Protein AF-A0A7G1I9A7-F1 (afdb_monomer)

Secondary structure (DSSP, 8-state):
-HHHHHHHHHHHHHHHHHH-HHHHHH-SHHHHHHHHHHHHHHHT-SSB-----THHHHHHHHHHHH-GGGB--

Sequence (73 aa):
MARIEEETRQFVSRCVAKMGKEFLANVGTVNVAKDLDAIRAALGDDKLTYLGYSYGTRIGSAYAEAYPSGCAR

Mean predicted aligned error: 3.35 Å

Structure (mmCIF, N/CA/C/O backbone):
data_AF-A0A7G1I9A7-F1
#
_entry.id   AF-A0A7G1I9A7-F1
#
loop_
_atom_site.group_PDB
_atom_site.id
_atom_site.type_symbol
_atom_site.label_atom_id
_atom_site.label_alt_id
_atom_site.label_comp_id
_atom_site.label_asym_id
_atom_site.label_entity_id
_atom_site.label_seq_id
_atom_site.pdbx_PDB_ins_code
_atom_site.Cartn_x
_atom_site.Cartn_y
_atom_site.Cartn_z
_atom_site.occupancy
_atom_site.B_iso_or_equiv
_atom_site.auth_seq_id
_atom_site.auth_comp_id
_atom_site.auth_asym_id
_atom_site.auth_atom_id
_atom_site.pdbx_PDB_model_num
ATOM 1 N N . MET A 1 1 ? 18.744 10.396 -24.411 1.00 66.69 1 MET A N 1
ATOM 2 C CA . MET A 1 1 ? 17.321 10.007 -24.496 1.00 66.69 1 MET A CA 1
ATOM 3 C C . MET A 1 1 ? 17.179 8.527 -24.849 1.00 66.69 1 MET A C 1
ATOM 5 O O . MET A 1 1 ? 16.854 7.771 -23.947 1.00 66.69 1 MET A O 1
ATOM 9 N N . ALA A 1 2 ? 17.580 8.071 -26.045 1.00 87.56 2 ALA A N 1
ATOM 10 C CA . ALA A 1 2 ? 17.439 6.662 -26.469 1.00 87.56 2 ALA A CA 1
ATOM 11 C C . ALA A 1 2 ? 18.013 5.602 -25.498 1.00 87.56 2 ALA A C 1
ATOM 13 O O . ALA A 1 2 ? 17.377 4.583 -25.252 1.00 87.56 2 ALA A O 1
ATOM 14 N N . ARG A 1 3 ? 19.184 5.852 -24.893 1.00 93.00 3 ARG A N 1
ATOM 15 C CA . ARG 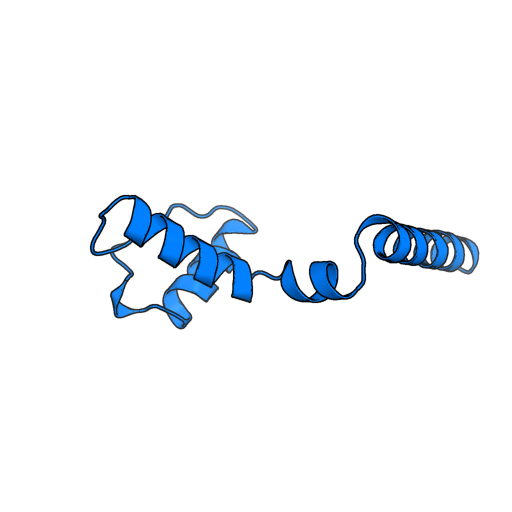A 1 3 ? 19.794 4.926 -23.920 1.00 93.00 3 ARG A CA 1
ATOM 16 C C . ARG A 1 3 ? 18.943 4.721 -22.657 1.00 93.00 3 ARG A C 1
ATOM 18 O O . ARG A 1 3 ? 18.809 3.593 -22.204 1.00 93.00 3 ARG A O 1
ATOM 25 N N . ILE A 1 4 ? 18.366 5.793 -22.111 1.00 95.56 4 ILE A N 1
ATOM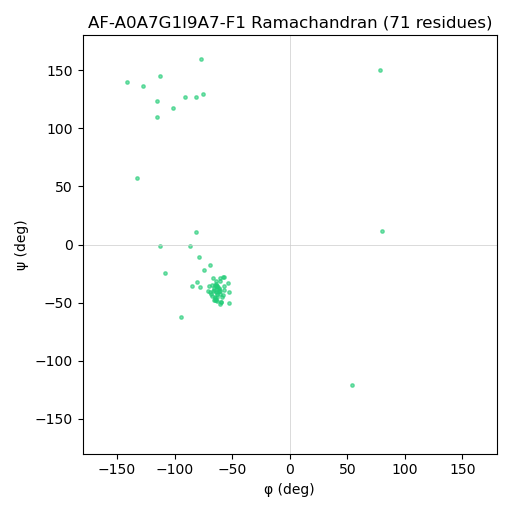 26 C CA . ILE A 1 4 ? 17.539 5.726 -20.891 1.00 95.56 4 ILE A CA 1
ATOM 27 C C . ILE A 1 4 ? 16.258 4.934 -21.173 1.00 95.56 4 ILE A C 1
ATOM 29 O O . ILE A 1 4 ? 15.831 4.118 -20.357 1.00 95.56 4 ILE A O 1
ATOM 33 N N . GLU A 1 5 ? 15.657 5.138 -22.346 1.00 96.88 5 GLU A N 1
ATOM 34 C CA . GLU A 1 5 ? 14.472 4.383 -22.754 1.00 96.88 5 GLU A CA 1
ATOM 35 C C . GLU A 1 5 ? 14.756 2.886 -22.912 1.00 96.88 5 GLU A C 1
ATOM 37 O O . GLU A 1 5 ? 13.942 2.064 -22.494 1.00 96.88 5 GLU A O 1
ATOM 42 N N . GLU A 1 6 ? 15.907 2.524 -23.482 1.00 97.50 6 GLU A N 1
ATOM 43 C CA . GLU A 1 6 ? 16.311 1.125 -23.636 1.00 97.50 6 GLU A CA 1
ATOM 44 C C . GLU A 1 6 ? 16.555 0.455 -22.278 1.00 97.50 6 GLU A C 1
ATOM 46 O O . GLU A 1 6 ? 15.990 -0.602 -21.990 1.00 97.50 6 GLU A O 1
ATOM 51 N N . GLU A 1 7 ? 17.304 1.112 -21.390 1.00 97.94 7 GLU A N 1
ATOM 52 C CA . GLU A 1 7 ? 17.520 0.635 -20.019 1.00 97.94 7 GLU A CA 1
ATOM 53 C C . GLU A 1 7 ? 16.181 0.449 -19.271 1.00 97.94 7 GLU A C 1
ATOM 55 O O . GLU A 1 7 ? 15.988 -0.554 -18.575 1.00 97.94 7 GLU A O 1
ATOM 60 N N . THR A 1 8 ? 15.215 1.355 -19.479 1.00 98.12 8 THR A N 1
ATOM 61 C CA . THR A 1 8 ? 13.865 1.273 -18.894 1.00 98.12 8 THR A CA 1
ATOM 62 C C . THR A 1 8 ? 13.058 0.101 -19.464 1.00 98.12 8 THR A C 1
ATOM 64 O O . THR A 1 8 ? 12.444 -0.645 -18.700 1.00 98.12 8 THR A O 1
ATOM 67 N N . ARG A 1 9 ? 13.079 -0.128 -20.786 1.00 97.94 9 ARG A N 1
ATOM 68 C CA . ARG A 1 9 ? 12.392 -1.272 -21.422 1.00 97.94 9 ARG A CA 1
ATOM 69 C C . ARG A 1 9 ? 12.929 -2.606 -20.914 1.00 97.94 9 ARG A C 1
ATOM 71 O O . ARG A 1 9 ? 12.152 -3.513 -20.594 1.00 97.94 9 ARG A O 1
ATOM 78 N N . GLN A 1 10 ? 1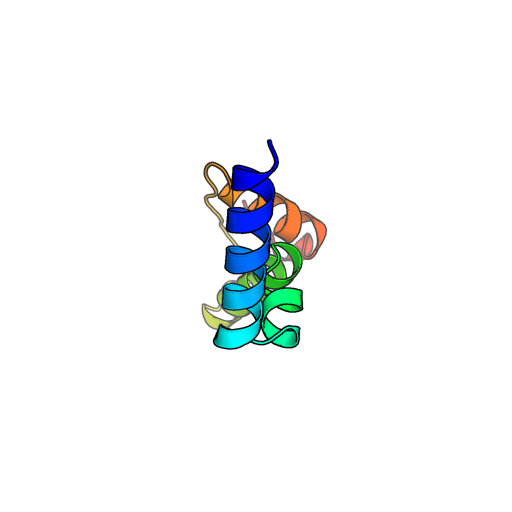4.247 -2.718 -20.785 1.00 98.31 10 GLN A N 1
ATOM 79 C CA . GLN A 1 10 ? 14.880 -3.911 -20.233 1.00 98.31 10 GLN A CA 1
ATOM 80 C C . GLN A 1 10 ? 14.531 -4.097 -18.755 1.00 98.31 10 GLN A C 1
ATOM 82 O O . GLN A 1 10 ? 14.276 -5.220 -18.320 1.00 98.31 10 GLN A O 1
ATOM 87 N N . PHE A 1 11 ? 14.478 -3.013 -17.978 1.00 98.38 11 PHE A N 1
ATOM 88 C CA . PHE A 1 11 ? 14.049 -3.062 -16.583 1.00 98.38 11 PHE A CA 1
ATOM 89 C C . PHE A 1 11 ? 12.609 -3.573 -16.441 1.00 98.38 11 PHE A C 1
ATOM 91 O O . PHE A 1 11 ? 12.388 -4.550 -15.725 1.00 98.38 11 PHE A O 1
ATOM 98 N N . VAL A 1 12 ? 11.656 -3.000 -17.184 1.00 98.44 12 VAL A N 1
ATOM 99 C CA . VAL A 1 12 ? 10.250 -3.447 -17.188 1.00 98.44 12 VAL A CA 1
ATOM 100 C C . VAL A 1 12 ? 10.138 -4.919 -17.592 1.00 98.44 12 VAL A C 1
ATOM 102 O O . VAL A 1 12 ? 9.436 -5.690 -16.936 1.00 98.44 12 VAL A O 1
ATOM 105 N N . SER A 1 13 ? 10.879 -5.341 -18.619 1.00 98.38 13 SER A N 1
ATOM 106 C CA . SER A 1 13 ? 10.895 -6.741 -19.064 1.00 98.38 13 SER A CA 1
ATOM 107 C C . SER A 1 13 ? 11.390 -7.687 -17.967 1.00 98.38 13 SER A C 1
ATOM 109 O O . SER A 1 13 ? 10.802 -8.747 -17.754 1.00 98.38 13 SER A O 1
ATOM 111 N N . ARG A 1 14 ? 12.419 -7.288 -17.205 1.00 98.50 14 ARG A N 1
ATOM 112 C CA . ARG A 1 14 ? 12.900 -8.064 -16.052 1.00 98.50 14 ARG A CA 1
ATOM 113 C C . ARG A 1 14 ? 11.874 -8.130 -14.921 1.00 98.50 14 ARG A C 1
ATOM 115 O O . ARG A 1 14 ? 11.758 -9.187 -14.307 1.00 98.50 14 ARG A O 1
ATOM 122 N N . CYS A 1 15 ? 11.127 -7.058 -14.649 1.00 98.62 15 CYS A N 1
ATOM 123 C CA . CYS A 1 15 ? 10.040 -7.092 -13.664 1.00 98.62 15 CYS A CA 1
ATOM 124 C C . CYS A 1 15 ? 8.977 -8.125 -14.054 1.00 98.62 15 CYS A C 1
ATOM 126 O O . CYS A 1 15 ? 8.628 -8.978 -13.240 1.00 98.62 15 CYS A O 1
ATOM 128 N N . VAL A 1 16 ? 8.514 -8.095 -15.309 1.00 98.44 16 VAL A N 1
ATOM 129 C CA . VAL A 1 16 ? 7.503 -9.039 -15.809 1.00 98.44 16 VAL A CA 1
ATOM 130 C C . VAL A 1 16 ? 8.016 -10.478 -15.779 1.00 98.44 16 VAL A C 1
ATOM 132 O O . VAL A 1 16 ? 7.296 -11.358 -15.319 1.00 98.44 16 VAL A O 1
ATOM 135 N N . ALA A 1 17 ? 9.251 -10.719 -16.224 1.00 98.50 17 ALA A N 1
ATOM 136 C CA . ALA A 1 17 ? 9.827 -12.063 -16.263 1.00 98.50 17 ALA A CA 1
ATOM 137 C C . ALA A 1 17 ? 10.024 -12.676 -14.867 1.00 98.50 17 ALA A C 1
ATOM 139 O O . ALA A 1 17 ? 9.880 -13.883 -14.710 1.00 98.50 17 ALA A O 1
ATOM 140 N N . LYS A 1 18 ? 10.356 -11.859 -13.857 1.00 98.56 18 LYS A N 1
ATOM 141 C CA . LYS A 1 18 ? 10.604 -12.340 -12.489 1.00 98.56 18 LYS A CA 1
ATOM 142 C C . LYS A 1 18 ? 9.339 -12.489 -11.650 1.00 98.56 18 LYS A C 1
ATOM 144 O O . LYS A 1 18 ? 9.288 -13.386 -10.820 1.00 98.56 18 LYS A O 1
ATOM 149 N N . MET A 1 19 ? 8.363 -11.601 -11.830 1.00 98.50 19 MET A N 1
ATOM 150 C CA . MET A 1 19 ? 7.197 -11.516 -10.941 1.00 98.50 19 MET A CA 1
ATOM 151 C C . MET A 1 19 ? 5.897 -12.015 -11.582 1.00 98.50 19 MET A C 1
ATOM 153 O O . MET A 1 19 ? 4.970 -12.389 -10.873 1.00 98.50 19 MET A O 1
ATOM 157 N N . GLY A 1 20 ? 5.802 -11.998 -12.915 1.00 98.38 20 GLY A N 1
ATOM 158 C CA . GLY A 1 20 ? 4.547 -12.204 -13.636 1.00 98.38 20 GLY A CA 1
ATOM 159 C C . GLY A 1 20 ? 3.652 -10.957 -13.651 1.00 98.38 20 GLY A C 1
ATOM 160 O O . GLY A 1 20 ? 3.678 -10.119 -12.750 1.00 98.38 20 GLY A O 1
ATOM 161 N N . LYS A 1 21 ? 2.842 -10.806 -14.708 1.00 98.25 21 LYS A N 1
ATOM 162 C CA . LYS A 1 21 ? 1.970 -9.626 -14.885 1.00 98.25 21 LYS A CA 1
ATOM 163 C C . LYS A 1 21 ? 0.842 -9.560 -13.856 1.00 98.25 21 LYS A C 1
ATOM 165 O O . LYS A 1 21 ? 0.473 -8.469 -13.442 1.00 98.25 21 LYS A O 1
ATOM 170 N N . GLU A 1 22 ? 0.311 -10.712 -13.460 1.00 98.19 22 GLU A N 1
ATOM 171 C CA . GLU A 1 22 ? -0.818 -10.801 -12.531 1.00 98.19 22 GLU A CA 1
ATOM 172 C C . GLU A 1 22 ? -0.453 -10.277 -11.142 1.00 98.19 22 GLU A C 1
ATOM 174 O O . GLU A 1 22 ? -1.167 -9.442 -10.592 1.00 98.19 22 GLU A O 1
ATOM 179 N N . PHE A 1 23 ? 0.702 -10.681 -10.612 1.00 98.31 23 PHE A N 1
ATOM 180 C CA . PHE A 1 23 ? 1.202 -10.144 -9.351 1.00 98.31 23 PHE A CA 1
ATOM 181 C C . PHE A 1 23 ? 1.405 -8.628 -9.445 1.00 98.31 23 PHE A C 1
ATOM 183 O O . PHE A 1 23 ? 0.877 -7.877 -8.628 1.00 98.31 23 PHE A O 1
ATOM 190 N N . LE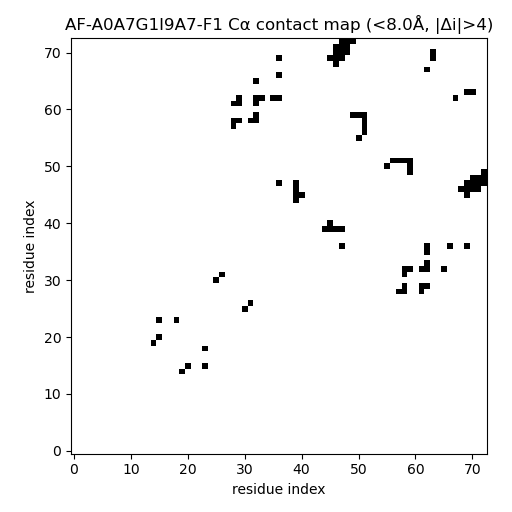U A 1 24 ? 2.094 -8.156 -10.492 1.00 98.44 24 LEU A N 1
ATOM 191 C CA . LEU A 1 24 ? 2.366 -6.728 -10.698 1.00 98.44 24 LEU A CA 1
ATOM 192 C C . LEU A 1 24 ? 1.096 -5.875 -10.843 1.00 98.44 24 LEU A C 1
ATOM 194 O O . LEU A 1 24 ? 1.114 -4.704 -10.473 1.00 98.44 24 LEU A O 1
ATOM 198 N N . ALA A 1 25 ? -0.006 -6.439 -11.339 1.00 98.06 25 ALA A N 1
ATOM 199 C CA . ALA A 1 25 ? -1.289 -5.742 -11.412 1.00 98.06 25 ALA A CA 1
ATOM 200 C C . ALA A 1 25 ? -1.925 -5.506 -10.028 1.00 98.06 25 ALA A C 1
ATOM 202 O O . ALA A 1 25 ? -2.799 -4.652 -9.896 1.00 98.06 25 ALA A O 1
ATOM 203 N N . ASN A 1 26 ? -1.480 -6.232 -8.998 1.00 97.88 26 ASN A N 1
ATOM 204 C CA . ASN A 1 26 ? -2.111 -6.254 -7.682 1.00 97.88 26 ASN A CA 1
ATOM 205 C C . ASN A 1 26 ? -1.274 -5.633 -6.552 1.00 97.88 26 ASN A C 1
ATOM 207 O O . ASN A 1 26 ? -1.781 -5.521 -5.441 1.00 97.88 26 ASN A O 1
ATOM 211 N N . VAL A 1 27 ? -0.055 -5.147 -6.811 1.00 97.88 27 VAL A N 1
ATOM 212 C CA . VAL A 1 27 ? 0.819 -4.527 -5.783 1.00 97.88 27 VAL A CA 1
ATOM 213 C C . VAL A 1 27 ? 0.494 -3.055 -5.467 1.00 97.88 27 VAL A C 1
ATOM 215 O O . VAL A 1 27 ? 1.282 -2.352 -4.834 1.00 97.88 27 VAL A O 1
ATOM 218 N N . GLY A 1 28 ? -0.640 -2.546 -5.951 1.00 97.56 28 GLY A N 1
ATOM 219 C CA . GLY A 1 28 ? -1.035 -1.146 -5.792 1.00 97.56 28 GLY A CA 1
ATOM 220 C C . GLY A 1 28 ? -1.581 -0.806 -4.400 1.00 97.56 28 GLY A C 1
ATOM 221 O O . GLY A 1 28 ? -2.091 -1.663 -3.682 1.00 97.56 28 GLY A O 1
ATOM 222 N N . THR A 1 29 ? -1.564 0.487 -4.055 1.00 98.25 29 THR A N 1
ATOM 223 C CA . THR A 1 29 ? -2.044 1.017 -2.760 1.00 98.25 29 THR A CA 1
ATOM 224 C C . THR A 1 29 ? -3.479 0.601 -2.423 1.00 98.25 29 THR A C 1
ATOM 226 O O . THR A 1 29 ? -3.795 0.380 -1.261 1.00 98.25 29 THR A O 1
ATOM 229 N N . VAL A 1 30 ? -4.342 0.462 -3.435 1.00 97.69 30 VAL A N 1
ATOM 230 C CA . VAL A 1 30 ? -5.744 0.048 -3.253 1.00 97.69 30 VAL A CA 1
ATOM 231 C C . VAL A 1 30 ? -5.845 -1.350 -2.642 1.00 97.69 30 VAL A C 1
ATOM 233 O O . VAL A 1 30 ? -6.704 -1.581 -1.799 1.00 97.69 30 VAL A O 1
ATOM 236 N N . ASN A 1 31 ? -4.972 -2.280 -3.035 1.00 98.38 31 ASN A N 1
ATOM 237 C CA . ASN A 1 31 ? -4.965 -3.617 -2.445 1.00 98.38 31 ASN A CA 1
ATOM 238 C C . ASN A 1 31 ? -4.291 -3.612 -1.071 1.00 98.38 31 ASN A C 1
ATOM 240 O O . ASN A 1 31 ? -4.831 -4.213 -0.152 1.00 98.38 31 ASN A O 1
ATOM 244 N N . VAL A 1 32 ? -3.236 -2.811 -0.883 1.00 98.44 32 VAL A N 1
ATOM 245 C CA . VAL A 1 32 ? -2.623 -2.609 0.443 1.00 98.44 32 VAL A CA 1
ATOM 246 C C . VAL A 1 32 ? -3.640 -2.093 1.472 1.00 98.44 32 VAL A C 1
ATOM 248 O O . VAL A 1 32 ? -3.596 -2.495 2.629 1.00 98.44 32 VAL A O 1
ATOM 251 N N . ALA A 1 33 ? -4.592 -1.243 1.076 1.00 98.12 33 ALA A N 1
ATOM 252 C CA . ALA A 1 33 ? -5.669 -0.807 1.966 1.00 98.12 33 ALA A CA 1
ATOM 253 C C . ALA A 1 33 ? -6.585 -1.969 2.402 1.00 98.12 33 ALA A C 1
ATOM 255 O O . ALA A 1 33 ? -7.025 -2.006 3.546 1.00 98.12 33 ALA A O 1
ATOM 256 N N . LYS A 1 34 ? -6.855 -2.945 1.527 1.00 98.12 34 LYS A N 1
ATOM 257 C CA . LYS A 1 34 ? -7.615 -4.154 1.894 1.00 98.12 34 LYS A CA 1
ATOM 258 C C . LYS A 1 34 ? -6.811 -5.046 2.833 1.00 98.12 34 LYS A C 1
ATOM 260 O O . LYS A 1 34 ? -7.356 -5.537 3.816 1.00 98.12 34 LYS A O 1
ATOM 265 N N . ASP A 1 35 ? -5.517 -5.194 2.564 1.00 98.38 35 ASP A N 1
ATOM 266 C CA . ASP A 1 35 ? -4.610 -5.952 3.426 1.00 98.38 35 ASP A CA 1
ATOM 267 C C . ASP A 1 35 ? -4.540 -5.328 4.825 1.00 98.38 35 ASP A C 1
ATOM 269 O O . ASP A 1 35 ? -4.530 -6.039 5.825 1.00 98.38 35 ASP A O 1
ATOM 273 N N . LEU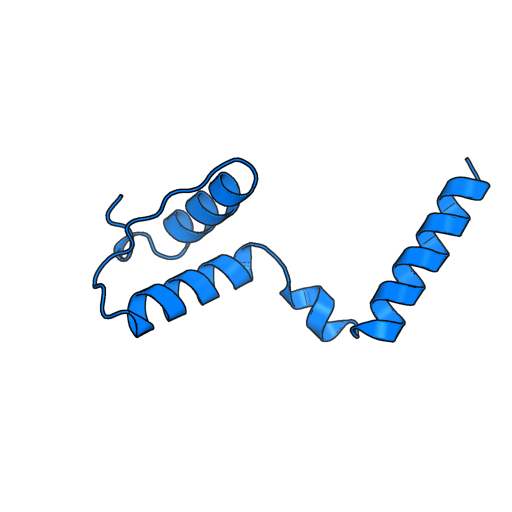 A 1 36 ? -4.564 -3.995 4.912 1.00 97.88 36 LEU A N 1
ATOM 274 C CA . LEU A 1 36 ? -4.586 -3.276 6.181 1.00 97.88 36 LEU A CA 1
ATOM 275 C C . LEU A 1 36 ? -5.864 -3.553 6.992 1.00 97.88 36 LEU A C 1
ATOM 277 O O . LEU A 1 36 ? -5.785 -3.654 8.215 1.00 97.88 36 LEU A O 1
ATOM 281 N N . ASP A 1 37 ? -7.016 -3.751 6.339 1.00 98.06 37 ASP A N 1
ATOM 282 C CA . ASP A 1 37 ? -8.243 -4.168 7.033 1.00 98.06 37 ASP A CA 1
ATOM 283 C C . ASP A 1 37 ? -8.168 -5.619 7.517 1.00 98.06 37 ASP A C 1
ATOM 285 O O . ASP A 1 37 ? -8.559 -5.922 8.644 1.00 98.06 37 ASP A O 1
ATOM 289 N N . ALA A 1 38 ? -7.596 -6.508 6.701 1.00 98.12 38 ALA A N 1
ATOM 290 C CA . ALA A 1 38 ? -7.351 -7.890 7.100 1.00 98.12 38 ALA A CA 1
ATOM 291 C C . ALA A 1 38 ? -6.395 -7.965 8.304 1.00 98.12 38 ALA A C 1
ATOM 293 O O . ALA A 1 38 ? -6.633 -8.740 9.228 1.00 98.12 38 ALA A O 1
ATOM 294 N N . ILE A 1 39 ? -5.354 -7.124 8.332 1.00 97.75 39 ILE A N 1
ATOM 295 C CA . ILE A 1 39 ? -4.439 -6.992 9.473 1.00 97.75 39 ILE A CA 1
ATOM 296 C C . ILE A 1 39 ? -5.189 -6.486 10.707 1.00 97.75 39 ILE A C 1
ATOM 298 O O . ILE A 1 39 ? -5.069 -7.099 11.764 1.00 97.75 39 ILE A O 1
ATOM 302 N N . ARG A 1 40 ? -5.993 -5.419 10.586 1.00 97.88 40 ARG A N 1
ATOM 303 C CA . ARG A 1 40 ? -6.825 -4.905 11.690 1.00 97.88 40 ARG A CA 1
ATOM 304 C C . ARG A 1 40 ? -7.695 -6.020 12.283 1.00 97.88 40 ARG A C 1
ATOM 306 O O . ARG A 1 40 ? -7.680 -6.233 13.492 1.00 97.88 40 ARG A O 1
ATOM 313 N N . ALA A 1 41 ? -8.409 -6.756 11.430 1.00 96.94 41 ALA A N 1
ATOM 314 C CA . ALA A 1 41 ? -9.275 -7.853 11.852 1.00 96.94 41 ALA A CA 1
ATOM 315 C C . ALA A 1 41 ? -8.490 -9.000 12.511 1.00 96.94 41 ALA A C 1
ATOM 317 O O . ALA A 1 41 ? -8.922 -9.529 13.531 1.00 96.94 41 ALA A O 1
ATOM 318 N N . ALA A 1 42 ? -7.322 -9.360 11.970 1.00 97.94 42 ALA A N 1
ATOM 319 C CA . ALA A 1 42 ? -6.462 -10.398 12.537 1.00 97.94 42 ALA A CA 1
ATOM 320 C C . ALA A 1 42 ? -5.872 -10.010 13.904 1.00 97.94 42 ALA A C 1
ATOM 322 O O . ALA A 1 42 ? -5.615 -10.886 14.727 1.00 97.94 42 ALA A O 1
ATOM 323 N N . LEU A 1 43 ? -5.676 -8.712 14.155 1.00 97.19 43 LEU A N 1
ATOM 324 C CA . LEU A 1 43 ? -5.255 -8.180 15.453 1.00 97.19 43 LEU A CA 1
ATOM 325 C C . LEU A 1 43 ? -6.409 -8.079 16.465 1.00 97.19 43 LEU A C 1
ATOM 327 O O . LEU A 1 43 ? -6.151 -7.884 17.649 1.00 97.19 43 LEU A O 1
ATOM 331 N N . GLY A 1 44 ? -7.660 -8.260 16.026 1.00 95.94 44 GLY A N 1
ATOM 332 C CA . GLY A 1 44 ? -8.849 -8.193 16.879 1.00 95.94 44 GLY A CA 1
ATOM 333 C C . GLY A 1 44 ? -9.331 -6.772 17.181 1.00 95.94 44 GLY A C 1
ATOM 334 O O . GLY A 1 44 ? -10.192 -6.600 18.040 1.00 95.94 44 GLY A O 1
ATOM 335 N N . ASP A 1 45 ? -8.806 -5.764 16.482 1.00 95.81 45 ASP A N 1
ATOM 336 C CA . ASP A 1 45 ? -9.204 -4.373 16.679 1.00 95.81 45 ASP A CA 1
ATOM 337 C C . ASP A 1 45 ? -10.499 -4.068 15.916 1.00 95.81 45 ASP A C 1
ATOM 339 O O . ASP A 1 45 ? -10.568 -4.229 14.697 1.00 95.81 45 ASP A O 1
ATOM 343 N N . ASP A 1 46 ? -11.516 -3.530 16.590 1.00 94.56 46 ASP A N 1
ATOM 344 C CA . ASP A 1 46 ? -12.753 -3.087 15.925 1.00 94.56 46 ASP A CA 1
ATOM 345 C C . ASP A 1 46 ? -12.503 -1.928 14.946 1.00 94.56 46 ASP A C 1
ATOM 347 O O . ASP A 1 46 ? -13.175 -1.802 13.921 1.00 94.56 46 ASP A O 1
ATOM 351 N N . LYS A 1 47 ? -11.514 -1.080 15.253 1.00 96.19 47 LYS A N 1
ATOM 352 C CA . LYS A 1 47 ? -11.114 0.073 14.445 1.00 96.19 47 LYS A CA 1
ATOM 353 C C . LYS A 1 47 ? -9.599 0.244 14.443 1.00 96.19 47 LYS A C 1
ATOM 355 O O . LYS A 1 47 ? -8.951 0.137 15.477 1.00 96.19 47 LYS A O 1
ATOM 360 N N . LEU A 1 48 ? -9.050 0.592 13.289 1.00 96.56 48 LEU A N 1
ATOM 361 C CA . LEU A 1 48 ? -7.636 0.829 13.072 1.00 96.56 48 LEU A CA 1
ATOM 362 C C . LEU A 1 48 ? -7.201 2.178 13.656 1.00 96.56 48 LEU A C 1
ATOM 364 O O . LEU A 1 48 ? -7.778 3.222 13.342 1.00 96.56 48 LEU A O 1
ATOM 368 N N . THR A 1 49 ? -6.127 2.143 14.443 1.00 96.38 49 THR A N 1
ATOM 369 C CA . THR A 1 49 ? -5.293 3.313 14.743 1.00 96.38 49 THR A CA 1
ATOM 370 C C . THR A 1 49 ? -4.040 3.246 13.875 1.00 96.38 49 THR A C 1
ATOM 372 O O . THR A 1 49 ? -3.265 2.299 14.003 1.00 96.38 49 THR A O 1
ATOM 375 N N . TYR A 1 50 ? 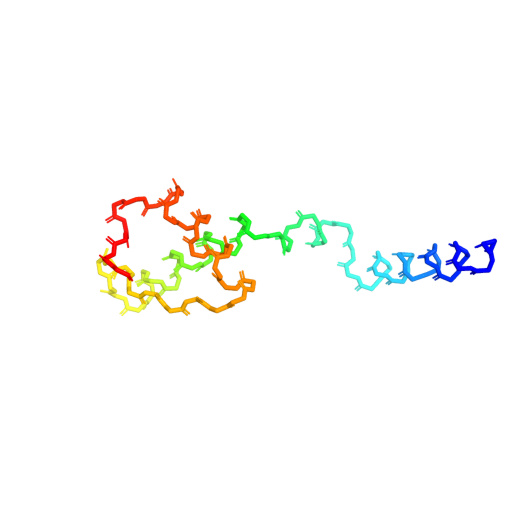-3.828 4.222 12.990 1.00 96.75 50 TYR A N 1
ATOM 376 C CA . TYR A 1 50 ? -2.766 4.157 11.979 1.00 96.75 50 TYR A CA 1
ATOM 377 C C . TYR A 1 50 ? -1.859 5.389 11.995 1.00 96.75 50 TYR A C 1
ATOM 379 O O . TYR A 1 50 ? -2.315 6.526 12.043 1.00 96.75 50 TYR A O 1
ATOM 387 N N . LEU A 1 51 ? -0.548 5.163 11.891 1.00 97.31 51 LEU A N 1
ATOM 388 C CA . LEU A 1 51 ? 0.449 6.219 11.733 1.00 97.31 51 LEU A CA 1
ATOM 389 C C . LEU A 1 51 ? 1.130 6.086 10.369 1.00 97.31 51 LEU A C 1
ATOM 391 O O . LEU A 1 51 ? 1.911 5.163 10.141 1.00 97.31 51 LEU A O 1
ATOM 395 N N . GLY A 1 52 ? 0.842 7.025 9.467 1.00 96.44 52 GLY A N 1
ATOM 396 C CA . GLY A 1 52 ? 1.379 7.040 8.107 1.00 96.44 52 GLY A CA 1
ATOM 397 C C . GLY A 1 52 ? 2.284 8.239 7.841 1.00 96.44 52 GLY A C 1
ATOM 398 O O . GLY A 1 52 ? 1.838 9.381 7.926 1.00 96.44 52 GLY A O 1
ATOM 399 N N . TYR A 1 53 ? 3.527 7.981 7.430 1.00 97.75 53 TYR A N 1
ATOM 400 C CA . TYR A 1 53 ? 4.467 9.006 6.966 1.00 97.75 53 TYR A CA 1
ATOM 401 C C . TYR A 1 53 ? 4.767 8.848 5.479 1.00 97.75 53 TYR A C 1
ATOM 403 O O . TYR A 1 53 ? 4.897 7.726 4.983 1.00 97.75 53 TYR A O 1
ATOM 411 N N . SER A 1 54 ? 4.964 9.967 4.777 1.00 97.44 54 SER A N 1
ATOM 412 C CA . SER A 1 54 ? 5.328 9.974 3.355 1.00 97.44 54 SER A CA 1
ATOM 413 C C . SER A 1 54 ? 4.324 9.153 2.528 1.00 97.44 54 SER A C 1
ATO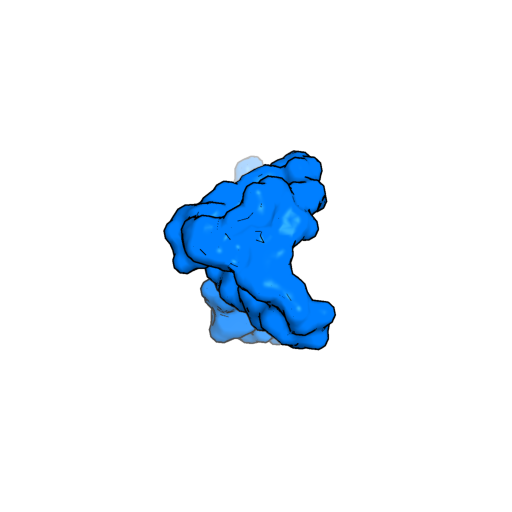M 415 O O . SER A 1 54 ? 3.126 9.422 2.575 1.00 97.44 54 SER A O 1
ATOM 417 N N . TYR A 1 55 ? 4.756 8.112 1.814 1.00 97.50 55 TYR A N 1
ATOM 418 C CA . TYR A 1 55 ? 3.854 7.213 1.086 1.00 97.50 55 TYR A CA 1
ATOM 419 C C . TYR A 1 55 ? 2.791 6.548 1.983 1.00 97.50 55 TYR A C 1
ATOM 421 O 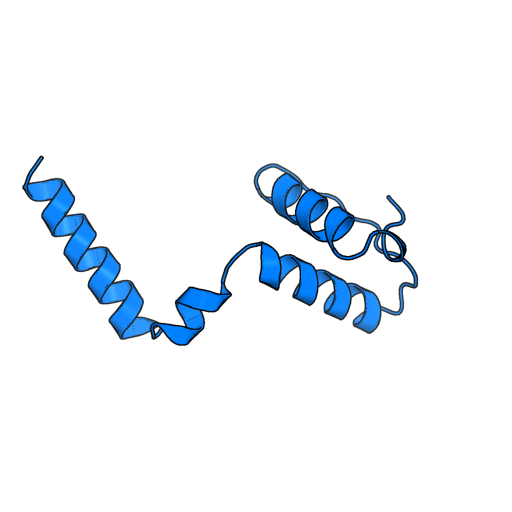O . TYR A 1 55 ? 1.678 6.290 1.525 1.00 97.50 55 TYR A O 1
ATOM 429 N N . GLY A 1 56 ? 3.082 6.351 3.273 1.00 97.69 56 GLY A N 1
ATOM 430 C CA . GLY A 1 56 ? 2.111 5.876 4.260 1.00 97.69 56 GLY A CA 1
ATOM 431 C C . GLY A 1 56 ? 0.885 6.783 4.386 1.00 97.69 56 GLY A C 1
ATOM 432 O O . GLY A 1 56 ? -0.210 6.291 4.629 1.00 97.69 56 GLY A O 1
ATOM 433 N N . THR A 1 57 ? 1.009 8.086 4.115 1.00 97.62 57 THR A N 1
ATOM 434 C CA . THR A 1 57 ? -0.144 9.000 4.071 1.00 97.62 57 THR A CA 1
ATOM 435 C C . THR A 1 57 ? -1.127 8.617 2.959 1.00 97.62 57 THR A C 1
ATOM 437 O O . THR A 1 57 ? -2.335 8.686 3.168 1.00 97.62 57 THR A O 1
ATOM 440 N N . ARG A 1 58 ? -0.635 8.129 1.808 1.00 98.12 58 ARG A N 1
ATOM 441 C CA . ARG A 1 58 ? -1.485 7.637 0.708 1.00 98.12 58 ARG A CA 1
ATOM 442 C C . ARG A 1 58 ? -2.182 6.323 1.061 1.00 98.12 58 ARG A C 1
ATOM 444 O O . ARG A 1 58 ? -3.314 6.101 0.647 1.00 98.12 58 ARG A O 1
ATOM 451 N N . ILE A 1 59 ? -1.506 5.446 1.805 1.00 98.19 59 ILE A N 1
ATOM 452 C CA . ILE A 1 59 ? -2.119 4.212 2.317 1.00 98.19 59 ILE A CA 1
ATOM 453 C C . ILE A 1 59 ? -3.242 4.570 3.294 1.00 98.19 59 ILE A C 1
ATOM 455 O O . ILE A 1 59 ? -4.352 4.069 3.147 1.00 98.19 59 ILE A O 1
ATOM 459 N N . GLY A 1 60 ? -2.972 5.477 4.238 1.00 97.19 60 GLY A N 1
ATOM 460 C CA . GLY A 1 60 ? -3.955 5.935 5.219 1.00 97.19 60 GLY A CA 1
ATOM 461 C C . GLY A 1 60 ? -5.192 6.563 4.574 1.00 97.19 60 GLY A C 1
ATOM 462 O O . GLY A 1 60 ? -6.307 6.206 4.943 1.00 97.19 60 GLY A O 1
ATOM 463 N N . SER A 1 61 ? -5.020 7.433 3.569 1.00 97.38 61 SER A N 1
ATOM 464 C CA . SER A 1 61 ? -6.159 8.029 2.859 1.00 97.38 61 SER A CA 1
ATOM 465 C C . SER A 1 61 ? -6.977 6.982 2.097 1.00 97.38 61 SER A C 1
ATOM 467 O O . SER A 1 61 ? -8.196 6.959 2.221 1.00 97.38 61 SER A O 1
ATOM 469 N N . ALA A 1 62 ? -6.319 6.067 1.374 1.00 98.19 62 ALA A N 1
ATOM 470 C CA . ALA A 1 62 ? -7.004 4.995 0.651 1.00 98.19 62 ALA A CA 1
ATOM 471 C C . ALA A 1 62 ? -7.764 4.047 1.598 1.00 98.19 62 ALA A C 1
ATOM 473 O O . ALA A 1 62 ? -8.862 3.601 1.271 1.00 98.19 62 ALA A O 1
ATOM 474 N N . TYR A 1 63 ? -7.200 3.756 2.775 1.00 98.19 63 TYR A N 1
ATOM 475 C CA . TYR A 1 63 ? -7.880 2.977 3.808 1.00 98.19 63 TYR A CA 1
ATOM 476 C C . TYR A 1 63 ? -9.108 3.708 4.350 1.00 98.19 63 TYR A C 1
ATOM 478 O O . TYR A 1 63 ? -10.183 3.121 4.404 1.00 98.19 63 TYR A O 1
ATOM 486 N N . ALA A 1 64 ? -8.973 4.990 4.696 1.00 97.31 64 ALA A N 1
ATOM 487 C CA . ALA A 1 64 ? -10.073 5.786 5.233 1.00 97.31 64 ALA A CA 1
ATOM 488 C C . ALA A 1 64 ? -11.233 5.954 4.240 1.00 97.31 64 ALA A C 1
ATOM 490 O O . ALA A 1 64 ? -12.393 5.943 4.646 1.00 97.31 64 ALA A O 1
ATOM 491 N N . GLU A 1 65 ? -10.934 6.066 2.943 1.00 96.88 65 GLU A N 1
ATOM 492 C CA . GLU A 1 65 ? -11.944 6.103 1.880 1.00 96.88 65 GLU A CA 1
ATOM 493 C C . GLU A 1 65 ? -12.662 4.755 1.712 1.00 96.88 65 GLU A C 1
ATOM 495 O O . GLU A 1 65 ? -13.881 4.724 1.547 1.00 96.88 65 GLU A O 1
ATOM 500 N N . ALA A 1 66 ? -11.926 3.639 1.759 1.00 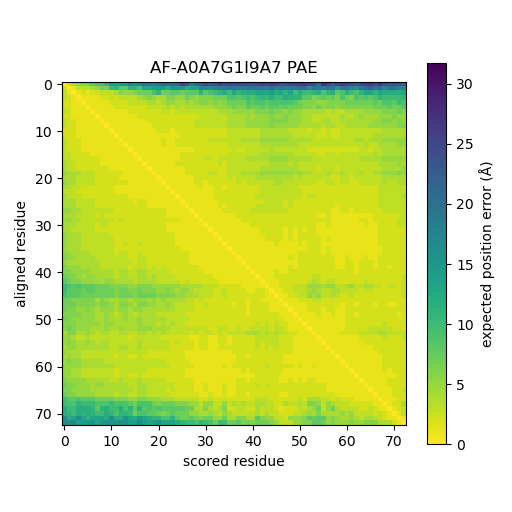97.19 66 ALA A N 1
ATOM 501 C CA . ALA A 1 66 ? -12.483 2.304 1.538 1.00 97.19 66 ALA A CA 1
ATOM 502 C C . ALA A 1 66 ? -13.191 1.711 2.774 1.00 97.19 66 ALA A C 1
ATOM 504 O O . ALA A 1 66 ? -14.160 0.968 2.617 1.00 97.19 66 ALA A O 1
ATOM 505 N N . TYR A 1 67 ? -12.731 2.037 3.988 1.00 96.75 67 TYR A N 1
ATOM 506 C CA . TYR A 1 67 ? -13.192 1.466 5.263 1.00 96.75 67 TYR A CA 1
ATOM 507 C C . TYR A 1 67 ? -13.483 2.544 6.325 1.00 96.75 67 TYR A C 1
ATOM 509 O O . TYR A 1 67 ? -12.945 2.487 7.434 1.00 96.75 67 TYR A O 1
ATOM 517 N N . PRO A 1 68 ? -14.370 3.519 6.055 1.00 93.88 68 PRO A N 1
ATOM 518 C CA . PRO A 1 68 ? -14.591 4.657 6.953 1.00 93.88 68 PRO A CA 1
ATOM 519 C C . PRO A 1 68 ? -15.085 4.251 8.352 1.00 93.88 68 PRO A C 1
ATOM 521 O O . PRO A 1 68 ? -14.751 4.896 9.344 1.00 93.88 68 PRO A O 1
ATOM 524 N N . SER A 1 69 ? -15.849 3.158 8.468 1.00 93.00 69 SER A N 1
ATOM 525 C CA . SER A 1 69 ? -16.305 2.623 9.761 1.00 93.00 69 SER A CA 1
ATOM 526 C C . SER A 1 69 ? -15.206 1.908 10.551 1.00 93.00 69 SER A C 1
ATOM 528 O O . SER A 1 69 ? -15.327 1.780 11.769 1.00 93.00 69 SER A O 1
ATOM 530 N N . GLY A 1 70 ? -14.152 1.455 9.866 1.00 89.62 70 GLY A N 1
ATOM 531 C CA . GLY A 1 70 ? -12.986 0.795 10.445 1.00 89.62 70 GLY A CA 1
ATOM 532 C C . GLY A 1 70 ? -11.904 1.770 10.906 1.00 89.62 70 GLY A C 1
ATOM 533 O O . GLY A 1 70 ? -10.901 1.326 11.445 1.00 89.62 70 GLY A O 1
ATOM 534 N N . CYS A 1 71 ? -12.073 3.084 10.736 1.00 85.69 71 CYS A N 1
ATOM 535 C CA . CYS A 1 71 ? -11.103 4.082 11.188 1.00 85.69 71 CYS A CA 1
ATOM 536 C C . CYS A 1 71 ? -11.391 4.565 12.615 1.00 85.69 71 CYS A C 1
ATOM 538 O O . CYS A 1 71 ? -12.493 5.031 12.916 1.00 85.69 71 CYS A O 1
ATOM 540 N N . ALA A 1 72 ? -10.380 4.503 13.486 1.00 89.19 72 ALA A N 1
ATOM 541 C CA . ALA A 1 72 ? -10.392 5.193 14.774 1.00 89.19 72 ALA A CA 1
ATOM 542 C C . ALA A 1 72 ? -9.708 6.559 14.664 1.00 89.19 72 ALA A C 1
ATOM 544 O O . ALA A 1 72 ? -10.357 7.578 14.898 1.00 89.19 72 ALA A O 1
ATOM 545 N N . ARG A 1 73 ? -8.407 6.565 14.335 1.00 78.75 73 ARG A N 1
ATOM 546 C CA . ARG A 1 73 ? -7.570 7.765 14.194 1.00 78.75 73 ARG A CA 1
ATOM 547 C C . ARG A 1 73 ? -6.266 7.489 13.452 1.00 78.75 73 ARG A C 1
ATOM 549 O O . ARG A 1 73 ? -5.771 6.341 13.538 1.00 78.75 73 ARG A O 1
#

Solvent-accessible surface area (backbone atoms only — not comparable to full-atom values): 4192 Å² total; per-residue (Å²): 108,73,67,60,54,52,56,46,54,53,49,54,51,51,48,41,74,74,60,37,64,70,55,68,72,55,76,44,59,73,48,52,25,54,51,50,50,52,49,31,54,74,71,66,44,83,42,40,74,67,90,51,63,76,72,35,42,57,36,51,52,47,26,45,73,75,37,57,85,37,52,69,84

Nearest PDB structures (foldseek):
  5uno-assembly1_A  TM=1.009E+00  e=3.278E-06  Mycobacterium tuberculosis H37Rv
  4g9e-assembly2_B  TM=8.196E-01  e=3.896E-01  Ochrobactrum sp. T63
  4g8b-assembly2_B  TM=8.219E-01  e=4.440E-01  Ochrobactrum sp. T63
  4g8c-assembly1_A  TM=8.220E-01  e=7.011E-01  Ochrobactrum sp. T63

Foldseek 3Di:
DVVVVVVVVVVVVVCCVPQNPVRVVQPDLLNVLVVVVVVCVVVVHQADDDDADDVRVVSVVSNCVVPVSRHDD

InterPro domains:
  IPR000073 Alpha/beta hydrolase fold-1 [PF00561] (27-72)
  IPR029058 Alpha/Beta hydrolase fold [G3DSA:3.40.50.1820] (8-73)
  IPR029058 Alpha/Beta hydrolase fold [SSF53474] (28-71)

Organism: Mycobacterium kansasii (NCBI:txid1768)

pLDDT: mean 96.27, std 4.77, range [66.69, 98.62]

Radius of gyration: 17.02 Å; Cα contacts (8 Å, |Δi|>4): 52; chains: 1; bounding box: 36×22×43 Å